Protein AF-A0A1R3TYJ3-F1 (afdb_monomer_lite)

pLDDT: mean 82.21, std 6.28, range [63.03, 89.56]

Secondary structure (DSSP, 8-state):
--HHHHHHHHT--HHHHT-------THHHHHHHHHHHHHTTT--HHHHHHHHHHTT----HHHHHHH-

Structure (mmCIF, N/CA/C/O backbone):
data_AF-A0A1R3TYJ3-F1
#
_entry.id   AF-A0A1R3TYJ3-F1
#
loop_
_atom_site.group_PDB
_atom_site.id
_atom_site.type_symbol
_atom_site.label_atom_id
_atom_site.label_alt_id
_atom_site.label_comp_id
_atom_site.label_asym_id
_atom_site.label_entity_id
_atom_site.label_seq_id
_atom_site.pdbx_PDB_ins_code
_atom_site.Cartn_x
_atom_site.Cartn_y
_atom_site.Cartn_z
_atom_site.occupancy
_atom_site.B_iso_or_equiv
_atom_site.auth_seq_id
_atom_site.auth_comp_id
_atom_site.auth_asym_id
_atom_site.auth_atom_id
_atom_site.pdbx_PDB_model_num
ATOM 1 N N . MET A 1 1 ? 30.863 2.418 -28.637 1.00 63.03 1 MET A N 1
ATOM 2 C CA . MET A 1 1 ? 30.177 1.133 -28.932 1.00 63.03 1 MET A CA 1
ATOM 3 C C . MET A 1 1 ? 28.704 1.253 -28.566 1.00 63.03 1 MET A C 1
ATOM 5 O O . MET A 1 1 ? 28.417 1.929 -27.592 1.00 63.03 1 MET A O 1
ATOM 9 N N . SER A 1 2 ? 27.772 0.651 -29.316 1.00 84.81 2 SER A N 1
ATOM 10 C CA . SER A 1 2 ? 26.340 0.736 -28.976 1.00 84.81 2 SER A CA 1
ATOM 11 C C . SER A 1 2 ? 25.941 -0.292 -27.915 1.00 84.81 2 SER A C 1
ATOM 13 O O . SER A 1 2 ? 26.462 -1.409 -27.907 1.00 84.81 2 SER A O 1
ATOM 15 N N . GLU A 1 3 ? 24.960 0.053 -27.075 1.00 81.06 3 GLU A N 1
ATOM 16 C CA . GLU A 1 3 ? 24.354 -0.835 -26.066 1.00 81.06 3 GLU A CA 1
ATOM 17 C C . GLU A 1 3 ? 23.967 -2.198 -26.672 1.00 81.06 3 GLU A C 1
ATOM 19 O O . GLU A 1 3 ? 24.200 -3.242 -26.075 1.00 81.06 3 GLU A O 1
ATOM 24 N N . ARG A 1 4 ? 23.472 -2.215 -27.922 1.00 83.69 4 ARG A N 1
ATOM 25 C CA . ARG A 1 4 ? 23.125 -3.451 -28.648 1.00 83.69 4 ARG A CA 1
ATOM 26 C C . ARG A 1 4 ? 24.327 -4.371 -28.869 1.00 83.69 4 ARG A C 1
ATOM 28 O O . ARG A 1 4 ? 24.196 -5.579 -28.695 1.00 83.69 4 ARG A O 1
ATOM 35 N N . ARG A 1 5 ? 25.477 -3.817 -29.271 1.00 85.75 5 ARG A N 1
ATOM 36 C CA . ARG A 1 5 ? 26.706 -4.599 -29.486 1.00 85.75 5 ARG A CA 1
ATOM 37 C C . ARG A 1 5 ? 27.256 -5.119 -28.159 1.00 85.75 5 ARG A C 1
ATOM 39 O O . ARG A 1 5 ? 27.632 -6.282 -28.097 1.00 85.75 5 ARG A O 1
ATOM 46 N N . ALA A 1 6 ? 27.214 -4.302 -27.107 1.00 84.81 6 ALA A N 1
ATOM 47 C CA . ALA A 1 6 ? 27.635 -4.701 -25.765 1.00 84.81 6 ALA A CA 1
ATOM 48 C C . ALA A 1 6 ? 26.753 -5.824 -25.184 1.00 84.81 6 ALA A C 1
ATOM 50 O O . ALA A 1 6 ? 27.275 -6.839 -24.739 1.00 84.81 6 ALA A O 1
ATOM 51 N N . CYS A 1 7 ? 25.421 -5.705 -25.271 1.00 86.62 7 CYS A N 1
ATOM 52 C CA . CYS A 1 7 ? 24.494 -6.742 -24.798 1.00 86.62 7 CYS A CA 1
ATOM 53 C C . CYS A 1 7 ? 24.668 -8.064 -25.560 1.00 86.62 7 CYS A C 1
ATOM 55 O O . CYS A 1 7 ? 24.650 -9.127 -24.950 1.00 86.62 7 CYS A O 1
ATOM 57 N N . LYS A 1 8 ? 24.878 -8.006 -26.887 1.00 85.81 8 LYS A N 1
ATOM 58 C CA . LYS A 1 8 ? 25.132 -9.201 -27.710 1.00 85.81 8 LYS A CA 1
ATOM 59 C C . LYS A 1 8 ? 26.463 -9.870 -27.355 1.00 85.81 8 LYS A C 1
ATOM 61 O O . LYS A 1 8 ? 26.518 -11.091 -27.327 1.00 85.81 8 LYS A O 1
ATOM 66 N N . ALA A 1 9 ? 27.503 -9.083 -27.077 1.00 89.56 9 ALA A N 1
ATOM 67 C CA . ALA A 1 9 ? 28.807 -9.600 -26.667 1.00 89.56 9 ALA A CA 1
ATOM 68 C C . ALA A 1 9 ? 28.774 -1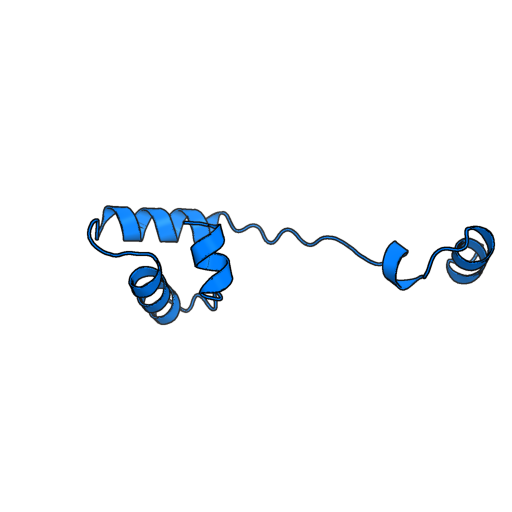0.233 -25.265 1.00 89.56 9 ALA A C 1
ATOM 70 O O . ALA A 1 9 ? 29.417 -11.250 -25.046 1.00 89.56 9 ALA A O 1
ATOM 71 N N . MET A 1 10 ? 28.003 -9.659 -24.335 1.00 85.75 10 MET A N 1
ATOM 72 C CA . MET A 1 10 ? 27.887 -10.157 -22.957 1.00 85.75 10 MET A CA 1
ATOM 73 C C . MET A 1 10 ? 26.801 -11.231 -22.763 1.00 85.75 10 MET A C 1
ATOM 75 O O . MET A 1 10 ? 26.665 -11.758 -21.666 1.00 85.75 10 MET A O 1
ATOM 79 N N . GLY A 1 11 ? 25.995 -11.541 -23.785 1.00 87.75 11 GLY A N 1
ATOM 80 C CA . GLY A 1 11 ? 24.933 -12.555 -23.707 1.00 87.75 11 GLY A CA 1
ATOM 81 C C . GLY A 1 11 ? 23.703 -12.161 -22.874 1.00 87.75 11 GLY A C 1
ATOM 82 O O . GLY A 1 11 ? 22.807 -12.980 -22.683 1.00 87.75 11 GLY A O 1
ATOM 83 N N . PHE A 1 12 ? 23.617 -10.916 -22.398 1.00 85.31 12 PHE A N 1
ATOM 84 C CA . PHE A 1 12 ? 22.487 -10.439 -21.598 1.00 85.31 12 PHE A CA 1
ATOM 85 C C . PHE A 1 12 ? 21.376 -9.830 -22.454 1.00 85.31 12 PHE A C 1
ATOM 87 O O . PHE A 1 12 ? 21.610 -9.157 -23.464 1.00 85.31 1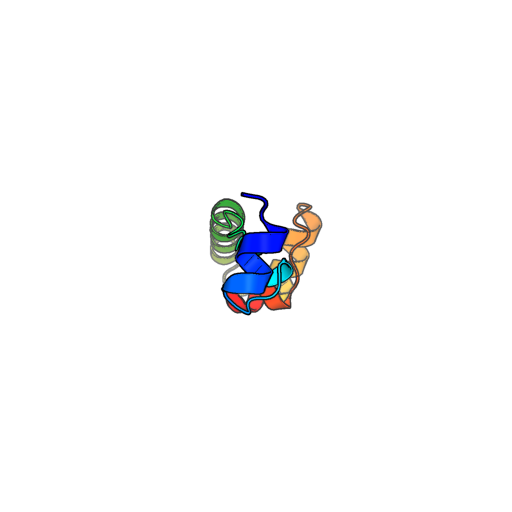2 PHE A O 1
ATOM 94 N N . CYS A 1 13 ? 20.130 -10.002 -22.006 1.00 82.88 13 CYS A N 1
ATOM 95 C CA . CYS A 1 13 ? 18.996 -9.329 -22.619 1.00 82.88 13 CYS A CA 1
ATOM 96 C C . CYS A 1 13 ? 19.013 -7.832 -22.270 1.00 82.88 13 CYS A C 1
ATOM 98 O O . CYS A 1 13 ? 19.186 -7.443 -21.115 1.00 82.88 13 CYS A O 1
ATOM 100 N N . ARG A 1 14 ? 18.760 -6.976 -23.267 1.00 85.94 14 ARG A N 1
ATOM 101 C CA . ARG A 1 14 ? 18.700 -5.509 -23.104 1.00 85.94 14 ARG A CA 1
ATOM 102 C C . ARG A 1 14 ? 17.705 -5.067 -22.029 1.00 85.94 14 ARG A C 1
ATOM 104 O O . ARG A 1 14 ? 17.930 -4.062 -21.369 1.00 85.94 14 ARG A O 1
ATOM 111 N N . MET A 1 15 ? 16.612 -5.811 -21.850 1.00 83.12 15 MET A N 1
ATOM 112 C CA . MET A 1 15 ? 15.612 -5.526 -20.815 1.00 83.12 15 MET A CA 1
ATOM 113 C C . MET A 1 15 ? 16.195 -5.624 -19.405 1.00 83.12 15 MET A C 1
ATOM 115 O O . MET A 1 15 ? 15.850 -4.814 -18.557 1.00 83.12 15 MET A O 1
ATOM 119 N N . THR A 1 16 ? 17.098 -6.576 -19.174 1.00 83.50 16 THR A N 1
ATOM 120 C CA . THR A 1 16 ? 17.754 -6.777 -17.879 1.00 83.50 16 THR A CA 1
ATOM 121 C C . THR A 1 16 ? 18.712 -5.634 -17.565 1.00 83.50 16 THR A C 1
ATOM 123 O O . THR A 1 16 ? 18.725 -5.141 -16.447 1.00 83.50 16 THR A O 1
ATOM 126 N N . ILE A 1 17 ? 19.467 -5.167 -18.563 1.00 83.62 17 ILE A N 1
ATOM 127 C CA . ILE A 1 17 ? 20.409 -4.046 -18.401 1.00 83.62 17 ILE A CA 1
ATOM 128 C C . ILE A 1 17 ? 19.673 -2.716 -18.193 1.00 83.62 17 ILE A C 1
ATOM 130 O O . ILE A 1 17 ? 20.159 -1.845 -17.482 1.00 83.62 17 ILE A O 1
ATOM 134 N N . ARG A 1 18 ? 18.479 -2.569 -18.774 1.00 84.69 18 ARG A N 1
ATOM 135 C CA . ARG A 1 18 ? 17.612 -1.392 -18.598 1.00 84.69 18 ARG A CA 1
ATOM 136 C C . ARG A 1 18 ? 16.719 -1.457 -17.363 1.00 84.69 18 ARG A C 1
ATOM 138 O O . ARG A 1 18 ? 15.959 -0.522 -17.119 1.00 84.69 18 ARG A O 1
ATOM 145 N N . TYR A 1 19 ? 16.728 -2.568 -16.635 1.00 84.50 19 TYR A N 1
ATOM 146 C CA . TYR A 1 19 ? 15.882 -2.722 -15.465 1.00 84.50 19 TYR A CA 1
ATOM 147 C C . TYR A 1 19 ? 16.453 -1.900 -14.309 1.00 84.50 19 TYR A C 1
ATOM 149 O O . TYR A 1 19 ? 17.437 -2.280 -13.680 1.00 84.50 19 TYR A O 1
ATOM 157 N N . GLU A 1 20 ? 15.804 -0.782 -14.008 1.00 75.62 20 GLU A N 1
ATOM 158 C CA . GLU A 1 20 ? 16.075 -0.006 -12.804 1.00 75.62 20 GLU A CA 1
ATOM 159 C C . GLU A 1 20 ? 15.053 -0.354 -11.725 1.00 75.62 20 GLU A C 1
ATOM 161 O O . GLU A 1 20 ? 13.847 -0.120 -11.865 1.00 75.62 20 GLU A O 1
ATOM 166 N N . THR A 1 21 ? 15.537 -0.909 -10.614 1.00 69.06 21 THR A N 1
ATOM 167 C CA . THR A 1 21 ? 14.706 -1.166 -9.437 1.00 69.06 21 THR A CA 1
ATOM 168 C C . THR A 1 21 ? 14.281 0.163 -8.817 1.00 69.06 21 THR A C 1
ATOM 170 O O . THR A 1 21 ? 15.026 0.775 -8.056 1.00 69.06 21 THR A O 1
ATOM 173 N N . ARG A 1 22 ? 13.062 0.617 -9.109 1.00 68.25 22 ARG A N 1
ATOM 174 C CA . ARG A 1 22 ? 12.479 1.785 -8.440 1.00 68.25 22 ARG A CA 1
ATOM 175 C C . ARG A 1 22 ? 11.984 1.381 -7.056 1.00 68.25 22 ARG A C 1
ATOM 177 O O . ARG A 1 22 ? 10.915 0.785 -6.920 1.00 68.25 22 ARG A O 1
ATOM 184 N N . ARG A 1 23 ? 12.754 1.704 -6.016 1.00 63.09 23 ARG A N 1
ATOM 185 C CA . ARG A 1 23 ? 12.204 1.804 -4.661 1.00 63.09 23 ARG A CA 1
ATOM 186 C C . ARG A 1 23 ? 11.449 3.125 -4.609 1.00 63.09 23 ARG A C 1
ATOM 188 O O . ARG A 1 23 ? 12.071 4.172 -4.544 1.00 63.09 23 ARG A O 1
ATOM 195 N N . ASN A 1 24 ? 10.123 3.077 -4.727 1.00 65.50 24 ASN A N 1
ATOM 196 C CA . ASN A 1 24 ? 9.323 4.240 -4.358 1.00 65.50 24 ASN A CA 1
ATOM 197 C C . ASN A 1 24 ? 9.585 4.514 -2.877 1.00 65.50 24 ASN A C 1
ATOM 199 O O . ASN A 1 24 ? 9.524 3.576 -2.075 1.00 65.50 24 ASN A O 1
ATOM 203 N N . ASP A 1 25 ? 9.901 5.762 -2.543 1.00 63.59 25 ASP A N 1
ATOM 204 C CA . ASP A 1 25 ? 10.057 6.211 -1.165 1.00 63.59 25 ASP A CA 1
ATOM 205 C C . ASP A 1 25 ? 8.709 6.084 -0.453 1.00 63.59 25 ASP A C 1
ATOM 207 O O . ASP A 1 25 ? 7.869 6.976 -0.435 1.00 63.59 25 ASP A O 1
ATOM 211 N N . ASP A 1 26 ? 8.485 4.907 0.124 1.00 71.62 26 ASP A N 1
ATOM 212 C CA . ASP A 1 26 ? 7.266 4.551 0.848 1.00 71.62 26 ASP A CA 1
ATOM 213 C C . ASP A 1 26 ? 7.222 5.167 2.249 1.00 71.62 26 ASP A C 1
ATOM 215 O O . ASP A 1 26 ? 6.406 4.759 3.073 1.00 71.62 26 ASP A O 1
ATOM 219 N N . HIS A 1 27 ? 8.111 6.119 2.537 1.00 77.94 27 HIS A N 1
ATOM 220 C CA . HIS A 1 27 ? 8.272 6.718 3.853 1.00 77.94 27 HIS A CA 1
ATOM 221 C C . HIS A 1 27 ? 6.980 7.402 4.311 1.00 77.94 27 HIS A C 1
ATOM 223 O O . HIS A 1 27 ? 6.430 7.030 5.348 1.00 77.94 27 HIS A O 1
ATOM 229 N N . ASP A 1 28 ? 6.423 8.280 3.475 1.00 81.31 28 ASP A N 1
ATOM 230 C CA . ASP A 1 28 ? 5.184 9.009 3.767 1.00 81.31 28 ASP A CA 1
ATOM 231 C C . ASP A 1 28 ? 4.006 8.060 3.996 1.00 81.31 28 ASP A C 1
ATOM 233 O O . ASP A 1 28 ? 3.209 8.222 4.922 1.00 81.31 28 ASP A O 1
ATOM 237 N N . LEU A 1 29 ? 3.928 7.005 3.182 1.00 80.88 29 LEU A N 1
ATOM 238 C CA . LEU A 1 29 ? 2.895 5.987 3.317 1.00 80.88 29 LEU A CA 1
ATOM 239 C C . LEU A 1 29 ? 3.031 5.217 4.638 1.00 80.88 29 LEU A C 1
ATOM 241 O O . LEU A 1 29 ? 2.026 4.89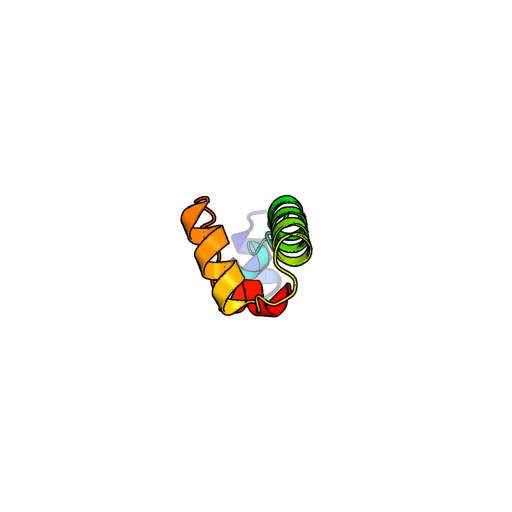6 5.276 1.00 80.88 29 LEU A O 1
ATOM 245 N N . ARG A 1 30 ? 4.265 4.907 5.049 1.00 83.56 30 ARG A N 1
ATOM 246 C CA . ARG A 1 30 ? 4.557 4.185 6.293 1.00 83.56 30 ARG A CA 1
ATOM 247 C C . ARG A 1 30 ? 4.201 5.020 7.513 1.00 83.56 30 ARG A C 1
ATOM 249 O O . ARG A 1 30 ? 3.567 4.498 8.427 1.00 83.56 30 ARG A O 1
ATOM 256 N N . GLU A 1 31 ? 4.562 6.298 7.508 1.00 86.56 31 GLU A N 1
ATOM 257 C CA . GLU A 1 31 ? 4.236 7.224 8.593 1.00 86.56 31 GLU A CA 1
ATOM 258 C C . GLU A 1 31 ? 2.727 7.452 8.694 1.00 86.56 31 GLU A C 1
ATOM 260 O O . GLU A 1 31 ? 2.161 7.359 9.786 1.00 86.56 31 GLU A O 1
ATOM 265 N N . ARG A 1 32 ? 2.026 7.601 7.561 1.00 87.00 32 ARG A N 1
ATOM 266 C CA . ARG A 1 32 ? 0.560 7.695 7.569 1.00 87.00 32 ARG A CA 1
ATOM 267 C C . ARG A 1 32 ? -0.099 6.429 8.110 1.00 87.00 32 ARG A C 1
ATOM 269 O O . ARG A 1 32 ? -1.038 6.500 8.903 1.00 87.00 32 ARG A O 1
ATOM 276 N N . MET A 1 33 ? 0.413 5.260 7.731 1.00 85.25 33 MET A N 1
ATOM 277 C CA . MET A 1 33 ? -0.098 3.983 8.223 1.00 85.25 33 MET A CA 1
ATOM 278 C C . MET A 1 33 ? 0.119 3.822 9.735 1.00 85.25 33 MET A C 1
ATOM 280 O O . MET A 1 33 ? -0.800 3.380 10.425 1.00 85.25 33 MET A O 1
ATOM 284 N N . LYS A 1 34 ? 1.285 4.226 10.262 1.00 85.69 34 LYS A N 1
ATOM 285 C CA . LYS A 1 34 ? 1.548 4.263 11.710 1.00 85.69 34 LYS A CA 1
ATOM 286 C C . LYS A 1 34 ? 0.600 5.220 12.425 1.00 85.69 34 LYS A C 1
ATOM 288 O O . LYS A 1 34 ? 0.014 4.831 13.430 1.00 85.69 34 LYS A O 1
ATOM 293 N N . ALA A 1 35 ? 0.403 6.430 11.902 1.00 88.38 35 ALA A N 1
ATOM 294 C CA . ALA A 1 35 ? -0.502 7.414 12.493 1.00 88.38 35 ALA A CA 1
ATOM 295 C C . ALA A 1 35 ? -1.932 6.862 12.627 1.00 88.38 35 ALA A C 1
ATOM 297 O O . ALA A 1 35 ? -2.515 6.899 13.710 1.00 88.38 35 ALA A O 1
ATOM 298 N N . LEU A 1 36 ? -2.460 6.246 11.565 1.00 86.00 36 LEU A N 1
ATOM 299 C CA . LEU A 1 36 ? -3.790 5.628 11.584 1.00 86.00 36 LEU A CA 1
ATOM 300 C C . LEU A 1 36 ? -3.863 4.408 12.520 1.00 86.00 36 LEU A C 1
ATOM 302 O O . LEU A 1 36 ? -4.896 4.174 13.152 1.00 86.00 36 LEU A O 1
ATOM 306 N N . ALA A 1 37 ? -2.783 3.628 12.628 1.00 83.94 37 ALA A N 1
ATOM 307 C CA . ALA A 1 37 ? -2.701 2.505 13.562 1.00 83.94 37 ALA A CA 1
ATOM 308 C C . ALA A 1 37 ? -2.679 2.977 15.027 1.00 83.94 37 ALA A C 1
ATOM 310 O O . ALA A 1 37 ? -3.313 2.352 15.880 1.00 83.94 37 ALA A O 1
ATOM 311 N N . HIS A 1 38 ? -2.007 4.096 15.314 1.00 84.81 38 HIS A N 1
ATOM 312 C CA . HIS A 1 38 ? -2.006 4.729 16.632 1.00 84.81 38 HIS A CA 1
ATOM 313 C C . HIS A 1 38 ? -3.371 5.332 16.984 1.00 84.81 38 HIS A C 1
ATOM 315 O O . HIS A 1 38 ? -3.857 5.114 18.092 1.00 84.81 38 HIS A O 1
ATOM 321 N N . GLU A 1 39 ? -4.026 6.017 16.043 1.00 86.06 39 GLU A N 1
ATOM 322 C CA . GLU A 1 39 ? -5.358 6.597 16.254 1.00 86.06 39 GLU A CA 1
ATOM 323 C C . GLU A 1 39 ? -6.427 5.508 16.468 1.00 86.06 39 GLU A C 1
ATOM 325 O O . GLU A 1 39 ? -7.335 5.655 17.288 1.00 86.06 39 GLU A O 1
ATOM 330 N N . ARG A 1 40 ? -6.326 4.377 15.751 1.00 81.38 40 ARG A N 1
ATOM 331 C CA . ARG A 1 40 ? -7.322 3.293 15.789 1.00 81.38 40 ARG A CA 1
ATOM 332 C C . ARG A 1 40 ? -6.680 1.932 16.027 1.00 81.38 40 ARG A C 1
ATOM 334 O O . ARG A 1 40 ? -6.734 1.047 15.177 1.00 81.38 40 ARG A O 1
ATOM 341 N N .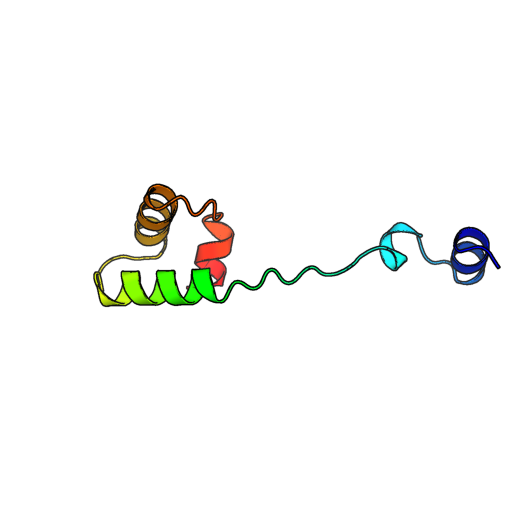 ARG A 1 41 ? -6.194 1.709 17.251 1.00 76.81 41 ARG A N 1
ATOM 342 C CA . ARG A 1 41 ? -5.462 0.493 17.674 1.00 76.81 41 ARG A CA 1
ATOM 343 C C . ARG A 1 41 ? -6.156 -0.854 17.398 1.00 76.81 41 ARG A C 1
ATOM 345 O O . ARG A 1 41 ? -5.497 -1.884 17.346 1.00 76.81 41 ARG A O 1
ATOM 352 N N . ARG A 1 42 ? -7.486 -0.885 17.239 1.00 85.75 42 ARG A N 1
ATOM 353 C CA . ARG A 1 42 ? -8.261 -2.107 16.918 1.00 85.75 42 ARG A CA 1
ATOM 354 C C . ARG A 1 42 ? -8.380 -2.397 15.416 1.00 85.75 42 ARG A C 1
ATOM 356 O O . ARG A 1 42 ? -8.985 -3.399 15.036 1.00 85.75 42 ARG A O 1
ATOM 363 N N . PHE A 1 43 ? -7.899 -1.512 14.548 1.00 82.94 43 PHE A N 1
ATOM 364 C CA . PHE A 1 43 ? -8.062 -1.654 13.105 1.00 82.94 43 PHE A CA 1
ATOM 365 C C . PHE A 1 43 ? -6.878 -2.426 12.521 1.00 82.94 43 PHE A C 1
ATOM 367 O O . PHE A 1 43 ? -5.745 -1.969 12.566 1.00 82.94 43 PHE A O 1
ATOM 374 N N . GLY A 1 44 ? -7.153 -3.590 11.929 1.00 83.94 44 GLY A N 1
ATOM 375 C CA . GLY A 1 44 ? -6.158 -4.319 11.140 1.00 83.94 44 GLY A CA 1
ATOM 376 C C . GLY A 1 44 ? -5.947 -3.715 9.745 1.00 83.94 44 GLY A C 1
ATOM 377 O O . GLY A 1 44 ? -6.715 -2.856 9.294 1.00 83.94 44 GLY A O 1
ATOM 378 N N . TYR A 1 45 ? -4.956 -4.238 9.013 1.00 84.69 45 TYR A N 1
ATOM 379 C CA . TYR A 1 45 ? -4.530 -3.727 7.699 1.00 84.69 45 TYR A CA 1
ATOM 380 C C . TYR A 1 45 ? -5.678 -3.548 6.684 1.00 84.69 45 TYR A C 1
ATOM 382 O O . TYR A 1 45 ? -5.674 -2.604 5.901 1.00 84.69 45 TYR A O 1
ATOM 390 N N . ARG A 1 46 ? -6.712 -4.406 6.701 1.00 86.19 46 ARG A N 1
ATOM 391 C CA . ARG A 1 46 ? -7.865 -4.284 5.786 1.00 86.19 46 ARG A CA 1
ATOM 392 C C . ARG A 1 46 ? -8.672 -3.006 6.013 1.00 86.19 46 ARG A C 1
ATOM 394 O O . ARG A 1 46 ? -9.131 -2.407 5.046 1.00 86.19 46 ARG A O 1
ATOM 401 N N . ARG A 1 47 ? -8.851 -2.582 7.269 1.00 87.75 47 ARG A N 1
ATOM 402 C CA . ARG A 1 47 ? -9.572 -1.340 7.594 1.00 87.75 47 ARG A CA 1
ATOM 403 C C . ARG A 1 47 ? -8.692 -0.114 7.360 1.00 87.75 47 ARG A C 1
ATOM 405 O O . ARG A 1 47 ? -9.178 0.873 6.819 1.00 87.75 47 ARG A O 1
ATOM 412 N N . LEU A 1 48 ? -7.399 -0.219 7.671 1.00 87.19 48 LEU A N 1
ATOM 413 C CA . LEU A 1 48 ? -6.392 0.791 7.328 1.00 87.19 48 LEU A CA 1
ATOM 414 C C . LEU A 1 48 ? -6.341 1.059 5.817 1.00 87.19 48 LEU A C 1
ATOM 416 O O . LEU A 1 48 ? -6.354 2.210 5.404 1.00 87.19 48 LEU A O 1
ATOM 420 N N . HIS A 1 49 ? -6.390 0.013 4.987 1.00 86.56 49 HIS A N 1
ATOM 421 C CA . HIS A 1 49 ? -6.445 0.138 3.527 1.00 86.56 49 HIS A CA 1
ATOM 422 C C . HIS A 1 49 ? -7.653 0.954 3.044 1.00 86.56 49 HIS A C 1
ATOM 424 O O . HIS A 1 49 ? -7.528 1.752 2.120 1.00 86.56 49 HIS A O 1
ATOM 430 N N . VAL A 1 50 ? -8.825 0.777 3.662 1.00 87.94 50 VAL A N 1
ATOM 431 C CA . VAL A 1 50 ? -10.027 1.547 3.301 1.00 87.94 50 VAL A CA 1
ATOM 432 C C . VAL A 1 50 ? -9.873 3.020 3.682 1.00 87.94 50 VAL A C 1
ATOM 434 O O . VAL A 1 50 ? -10.273 3.880 2.903 1.00 87.94 50 VAL A O 1
ATOM 437 N N . LEU A 1 51 ? -9.279 3.315 4.842 1.00 87.75 51 LEU A N 1
ATOM 438 C CA . LEU A 1 51 ? -9.003 4.690 5.276 1.00 87.75 51 LEU A CA 1
ATOM 439 C C . LEU A 1 51 ? -7.993 5.373 4.353 1.00 87.75 51 LEU A C 1
ATOM 441 O O . LEU A 1 51 ? -8.285 6.435 3.818 1.00 87.75 51 LEU A O 1
ATOM 445 N N . LEU A 1 52 ? -6.874 4.709 4.067 1.00 86.75 52 LEU A N 1
ATOM 446 C CA . LEU A 1 52 ? -5.860 5.204 3.136 1.00 86.75 52 LEU A CA 1
ATOM 447 C C . LEU A 1 52 ? -6.445 5.464 1.743 1.00 86.75 52 LEU A C 1
ATOM 449 O O . LEU A 1 52 ? -6.152 6.482 1.126 1.00 86.75 52 LEU A O 1
ATOM 453 N N . ARG A 1 53 ? -7.344 4.595 1.267 1.00 87.44 53 ARG A N 1
ATOM 454 C CA . ARG A 1 53 ? -8.028 4.794 -0.016 1.00 87.44 53 ARG A CA 1
ATOM 455 C C . ARG A 1 53 ? -8.973 6.001 -0.003 1.00 87.44 53 ARG A C 1
ATOM 457 O O . ARG A 1 53 ? -9.116 6.647 -1.035 1.00 87.44 53 ARG A O 1
ATOM 464 N N . ARG A 1 54 ? -9.607 6.309 1.135 1.00 86.75 54 ARG A N 1
ATOM 465 C CA . ARG A 1 54 ? -10.428 7.524 1.309 1.00 86.75 54 ARG A CA 1
ATOM 466 C C . ARG A 1 54 ? -9.5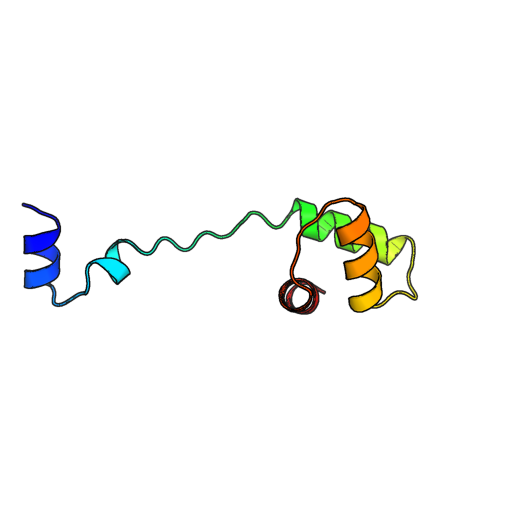79 8.794 1.355 1.00 86.75 54 ARG A C 1
ATOM 468 O O . ARG A 1 54 ? -10.027 9.817 0.863 1.00 86.75 54 ARG A O 1
ATOM 475 N N . GLU A 1 55 ? -8.363 8.709 1.884 1.00 85.25 55 GLU A N 1
ATOM 476 C CA . GLU A 1 55 ? -7.374 9.797 1.868 1.00 85.25 55 GLU A CA 1
ATOM 477 C C . GLU A 1 55 ? -6.704 9.989 0.490 1.00 85.25 55 GLU A C 1
ATOM 479 O O . GLU A 1 55 ? -5.898 10.895 0.319 1.00 85.25 55 GLU A O 1
ATOM 484 N N . GLY A 1 56 ? -7.041 9.164 -0.512 1.00 83.88 56 GLY A N 1
ATOM 485 C CA . GLY A 1 56 ? -6.501 9.265 -1.874 1.00 83.88 56 GLY A CA 1
ATOM 486 C C . GLY A 1 56 ? -5.244 8.426 -2.125 1.00 83.88 56 GLY A C 1
ATOM 487 O O . GLY A 1 56 ? -4.717 8.418 -3.237 1.00 83.88 56 GLY A O 1
ATOM 488 N N . HIS A 1 57 ? -4.780 7.651 -1.142 1.00 82.19 57 HIS A N 1
ATOM 489 C CA . HIS A 1 57 ? -3.647 6.750 -1.326 1.00 82.19 57 HIS A CA 1
ATOM 490 C C . HIS A 1 57 ? -4.075 5.486 -2.093 1.00 82.19 57 HIS A C 1
ATOM 492 O O . HIS A 1 57 ? -4.705 4.572 -1.553 1.00 82.19 57 HIS A O 1
ATOM 498 N N . LEU A 1 58 ? -3.691 5.403 -3.371 1.00 78.00 58 LEU A N 1
ATOM 499 C CA . LEU A 1 58 ? -3.930 4.252 -4.256 1.00 78.00 58 LEU A CA 1
ATOM 500 C C . LEU A 1 58 ? -2.932 3.111 -3.991 1.00 78.00 58 LEU A C 1
ATOM 502 O O . LEU A 1 58 ? -2.128 2.732 -4.843 1.00 78.00 58 LEU A O 1
ATOM 506 N N . VAL A 1 59 ? -2.961 2.552 -2.782 1.00 80.81 59 VAL A N 1
ATOM 507 C CA . VAL A 1 59 ? -2.051 1.475 -2.371 1.00 80.81 59 VAL A CA 1
ATOM 508 C C . VAL A 1 59 ? -2.755 0.134 -2.447 1.00 80.81 59 VAL A C 1
ATOM 510 O O . VAL A 1 59 ? -3.842 -0.043 -1.916 1.00 80.81 59 VAL A O 1
ATOM 513 N N . ASN A 1 60 ? -2.114 -0.851 -3.073 1.00 84.81 60 ASN A N 1
ATOM 514 C CA . ASN A 1 60 ? -2.646 -2.208 -3.127 1.00 84.81 60 ASN A CA 1
ATOM 515 C C . ASN A 1 60 ? -2.682 -2.840 -1.721 1.00 84.81 60 ASN A C 1
ATOM 517 O O . ASN A 1 60 ? -1.672 -2.842 -1.016 1.00 84.81 60 ASN A O 1
ATOM 521 N N . HIS A 1 61 ? -3.796 -3.471 -1.346 1.00 81.88 61 HIS A N 1
ATOM 522 C CA . HIS A 1 61 ? -3.924 -4.242 -0.104 1.00 81.88 61 HI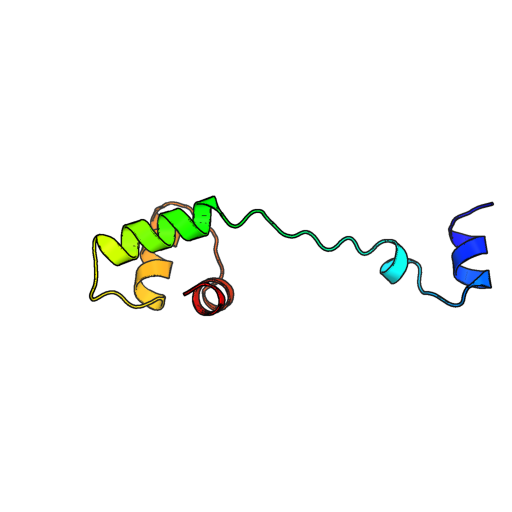S A CA 1
ATOM 523 C C . HIS A 1 61 ? -2.794 -5.272 0.102 1.00 81.88 61 HIS A C 1
ATOM 525 O O . HIS A 1 61 ? -2.332 -5.444 1.227 1.00 81.88 61 HIS A O 1
ATOM 531 N N . LYS A 1 62 ? -2.283 -5.908 -0.968 1.00 86.06 62 LYS A N 1
ATOM 532 C CA . LYS A 1 62 ? -1.131 -6.836 -0.893 1.00 86.06 62 LYS A CA 1
ATOM 533 C C . LYS A 1 62 ? 0.178 -6.142 -0.521 1.00 86.06 62 LYS A C 1
ATOM 535 O O . LYS A 1 62 ? 1.108 -6.774 -0.030 1.00 86.06 62 LYS A O 1
ATOM 540 N N . ARG A 1 63 ? 0.302 -4.861 -0.861 1.00 81.88 63 ARG A N 1
ATOM 541 C CA . ARG A 1 63 ? 1.465 -4.037 -0.528 1.00 81.88 63 ARG A CA 1
ATOM 542 C C . ARG A 1 63 ? 1.351 -3.538 0.907 1.00 81.88 63 ARG A C 1
ATOM 544 O O . ARG A 1 63 ? 2.320 -3.642 1.640 1.00 81.88 63 ARG A O 1
ATOM 551 N N . LEU A 1 64 ? 0.155 -3.119 1.321 1.00 83.50 64 LEU A N 1
ATOM 552 C CA . LEU A 1 64 ? -0.114 -2.730 2.703 1.00 83.50 64 LEU A CA 1
ATOM 553 C C . LEU A 1 64 ? 0.131 -3.887 3.683 1.00 83.50 64 LEU A C 1
ATOM 555 O O . LEU A 1 64 ? 0.789 -3.696 4.692 1.00 83.50 64 LEU A O 1
ATOM 559 N N . PHE A 1 65 ? -0.311 -5.103 3.344 1.00 83.62 65 PHE A N 1
ATOM 560 C CA . PHE A 1 65 ? -0.039 -6.302 4.147 1.00 83.62 65 PHE A CA 1
ATOM 561 C C . PHE A 1 65 ? 1.458 -6.626 4.282 1.00 83.62 65 PHE A C 1
ATOM 563 O O . PHE A 1 65 ? 1.863 -7.197 5.279 1.00 83.62 65 PHE A O 1
ATOM 570 N N . ARG A 1 66 ? 2.287 -6.261 3.294 1.00 81.94 66 ARG A N 1
ATOM 571 C CA . ARG A 1 66 ? 3.750 -6.429 3.367 1.00 81.94 66 ARG A CA 1
ATOM 572 C C . ARG A 1 66 ? 4.448 -5.339 4.188 1.00 81.94 66 ARG A C 1
ATOM 574 O O . ARG A 1 66 ? 5.620 -5.494 4.510 1.00 81.94 66 ARG A O 1
ATOM 581 N N . LEU A 1 67 ? 3.770 -4.218 4.429 1.00 76.88 67 LEU A N 1
ATOM 582 C CA . LEU A 1 67 ? 4.299 -3.065 5.157 1.00 76.88 67 LEU A CA 1
ATOM 583 C C . LEU A 1 67 ? 3.853 -3.033 6.625 1.00 76.88 67 LEU A C 1
ATOM 585 O O . LEU A 1 67 ? 4.560 -2.419 7.422 1.00 76.88 67 LEU A O 1
ATOM 589 N N . TYR A 1 68 ? 2.685 -3.613 6.927 1.00 73.25 68 TYR A N 1
ATOM 590 C CA . TYR A 1 68 ? 2.105 -3.763 8.266 1.00 73.25 68 TYR A CA 1
ATOM 591 C C . TYR A 1 68 ? 2.900 -4.771 9.094 1.00 73.25 68 TYR A C 1
ATOM 593 O O . TYR A 1 68 ? 3.185 -4.449 10.266 1.00 73.25 68 TYR A O 1
#

Radius of gyration: 19.6 Å; chains: 1; bounding box: 41×22×47 Å

Sequence (68 aa):
MSERRACKAMGFCRMTIRYETRRNDDHDLRERMKALAHERRRFGYRRLHVLLRREGHLVNHKRLFRLY

Foldseek 3Di:
DDPVVVCVVVVHDPCVVPDDPDPDPCVVVLVLLVVVCVVPVPDDLVVSVVVCVVVVNPDDSVVSVVSD